Protein AF-A0A1F7PI41-F1 (afdb_monomer)

Structure (mmCIF, N/CA/C/O backbone):
data_AF-A0A1F7PI41-F1
#
_entry.id   AF-A0A1F7PI41-F1
#
loop_
_atom_site.group_PDB
_atom_site.id
_atom_site.type_symbol
_atom_site.label_atom_id
_atom_site.label_alt_id
_atom_site.label_comp_id
_atom_site.label_asym_id
_atom_site.label_entity_id
_atom_site.label_seq_id
_atom_site.pdbx_PDB_ins_code
_atom_site.Cartn_x
_atom_site.Cartn_y
_atom_site.Cartn_z
_atom_site.occupancy
_atom_site.B_iso_or_equiv
_atom_site.auth_seq_id
_atom_site.auth_comp_id
_atom_site.auth_asym_id
_atom_site.auth_atom_id
_atom_site.pdbx_PDB_model_num
ATOM 1 N N . MET A 1 1 ? -26.784 9.241 26.138 1.00 56.59 1 MET A N 1
ATOM 2 C CA . MET A 1 1 ? -26.009 8.026 25.800 1.00 56.59 1 MET A CA 1
ATOM 3 C C . MET A 1 1 ? -24.876 7.926 26.800 1.00 56.59 1 MET A C 1
ATOM 5 O O . MET A 1 1 ? -24.401 8.972 27.218 1.00 56.59 1 MET A O 1
ATOM 9 N N . GLU A 1 2 ? -24.474 6.716 27.187 1.00 55.66 2 GLU A N 1
ATOM 10 C CA . GLU A 1 2 ? -23.366 6.516 28.132 1.00 55.66 2 GLU A CA 1
ATOM 11 C C . GLU A 1 2 ? -22.036 7.026 27.539 1.00 55.66 2 GLU A C 1
ATOM 13 O O . GLU A 1 2 ? -21.832 6.897 26.318 1.00 55.66 2 GLU A O 1
ATOM 18 N N . PRO A 1 3 ? -21.121 7.550 28.377 1.00 59.34 3 PRO A N 1
ATOM 19 C CA . PRO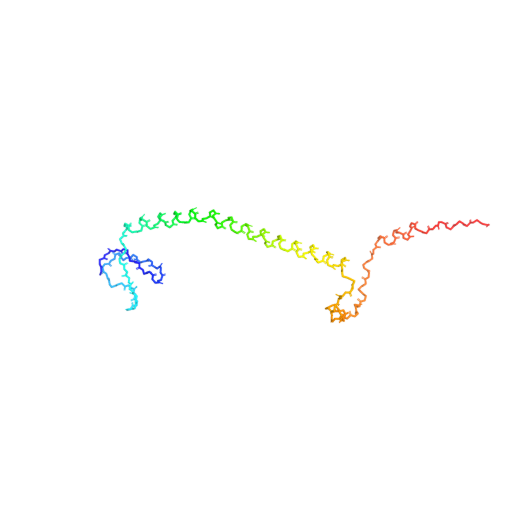 A 1 3 ? -19.799 7.982 27.944 1.00 59.34 3 PRO A CA 1
ATOM 20 C C . PRO A 1 3 ?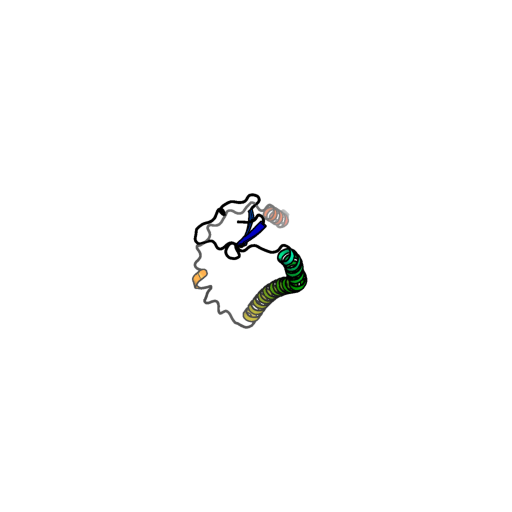 -19.015 6.819 27.320 1.00 59.34 3 PRO A C 1
ATOM 22 O O . PRO A 1 3 ? -18.996 5.686 27.820 1.00 59.34 3 PRO A O 1
ATOM 25 N N . GLY A 1 4 ? -18.391 7.076 26.171 1.00 66.81 4 GLY A N 1
ATOM 26 C CA . GLY A 1 4 ? -17.696 6.040 25.413 1.00 66.81 4 GLY A CA 1
ATOM 27 C C . GLY A 1 4 ? -17.208 6.475 24.036 1.00 66.81 4 GLY A C 1
ATOM 28 O O . GLY A 1 4 ? -17.537 7.548 23.532 1.00 66.81 4 GLY A O 1
ATOM 29 N N . LEU A 1 5 ? -16.402 5.608 23.420 1.00 69.56 5 LEU A N 1
ATOM 30 C CA . LEU A 1 5 ? -15.871 5.808 22.077 1.00 69.56 5 LEU A CA 1
ATOM 31 C C . LEU A 1 5 ? -16.885 5.319 21.041 1.00 69.56 5 LEU A C 1
ATOM 33 O O . LEU A 1 5 ? -17.245 4.138 21.019 1.00 69.56 5 LEU A O 1
ATOM 37 N N . TYR A 1 6 ? -17.317 6.216 20.164 1.00 74.31 6 TYR A N 1
ATOM 38 C CA . TYR A 1 6 ? -18.219 5.899 19.067 1.00 74.31 6 TYR A CA 1
ATOM 39 C C . TYR A 1 6 ? -17.489 6.044 17.735 1.00 74.31 6 TYR A C 1
ATOM 41 O O . TYR A 1 6 ? -16.712 6.975 17.520 1.00 74.31 6 TYR A O 1
ATOM 49 N N . PHE A 1 7 ? -17.756 5.114 16.826 1.00 75.06 7 PHE A N 1
ATOM 50 C CA . PHE A 1 7 ? -17.197 5.105 15.482 1.00 75.06 7 PHE A CA 1
ATOM 51 C C . PHE A 1 7 ? -18.315 5.080 14.456 1.00 75.06 7 PHE A C 1
ATOM 53 O O . PHE A 1 7 ? -19.267 4.297 14.559 1.00 75.06 7 PHE A O 1
ATOM 60 N N . ASN A 1 8 ? -18.169 5.925 13.445 1.00 73.44 8 ASN A N 1
ATOM 61 C CA . ASN A 1 8 ? -18.985 5.893 12.249 1.00 73.44 8 ASN A CA 1
ATOM 62 C C . ASN A 1 8 ? -18.171 5.226 11.135 1.00 73.44 8 ASN A C 1
ATOM 64 O O . ASN A 1 8 ? -17.259 5.824 10.570 1.00 73.44 8 ASN A O 1
ATOM 68 N N . ALA A 1 9 ? -18.515 3.981 10.802 1.00 65.81 9 ALA A N 1
ATOM 69 C CA . ALA A 1 9 ? -17.828 3.213 9.763 1.00 65.81 9 ALA A CA 1
ATOM 70 C C . ALA A 1 9 ? -18.017 3.781 8.344 1.00 65.81 9 ALA A C 1
ATOM 72 O O . ALA A 1 9 ? -17.251 3.436 7.449 1.00 65.81 9 ALA A O 1
ATOM 73 N N . ARG A 1 10 ? -19.023 4.639 8.125 1.00 62.59 10 ARG A N 1
ATOM 74 C CA . ARG A 1 10 ? -19.303 5.252 6.820 1.00 62.59 10 ARG A CA 1
ATOM 75 C C . ARG A 1 10 ? -18.401 6.449 6.539 1.00 62.59 10 ARG A C 1
ATOM 77 O O . ARG A 1 10 ? -18.007 6.660 5.400 1.00 62.59 10 ARG A O 1
ATOM 84 N N . GLU A 1 11 ? -18.079 7.204 7.582 1.00 69.50 11 GLU A N 1
ATOM 85 C CA . GLU A 1 11 ? -17.185 8.368 7.521 1.00 69.50 11 GLU A CA 1
ATOM 86 C C . GLU A 1 11 ? -15.768 8.060 7.998 1.00 69.50 11 GLU A C 1
ATOM 88 O O . GLU A 1 11 ? -14.894 8.916 7.897 1.00 69.50 11 GLU A O 1
ATOM 93 N N . LEU A 1 12 ? -15.543 6.859 8.544 1.00 67.56 12 LEU A N 1
ATOM 94 C CA . LEU A 1 12 ? -14.313 6.485 9.244 1.00 67.56 12 LEU A CA 1
ATOM 95 C C . LEU A 1 12 ? -13.961 7.493 10.360 1.00 67.56 12 LEU A C 1
ATOM 97 O O . LEU A 1 12 ? -12.788 7.738 10.636 1.00 67.56 12 LEU A O 1
ATOM 101 N N . SER A 1 13 ? -14.977 8.082 11.005 1.00 66.06 13 SER A N 1
ATOM 102 C CA . SER A 1 13 ? -14.813 9.125 12.021 1.00 66.06 13 SER A CA 1
ATOM 103 C C . SER A 1 13 ? -14.962 8.559 13.437 1.00 66.06 13 SER A C 1
ATOM 105 O O . SER A 1 13 ? -15.890 7.799 13.735 1.00 66.06 13 SER A O 1
ATOM 107 N N . PHE A 1 14 ? -14.030 8.929 14.321 1.00 69.19 14 PHE A N 1
ATOM 108 C CA . PHE A 1 14 ? -14.069 8.616 15.750 1.00 69.19 14 PHE A CA 1
ATOM 109 C C . PHE A 1 14 ? -14.559 9.841 16.520 1.00 69.19 14 PHE A C 1
ATOM 111 O O . PHE A 1 14 ? -14.026 10.935 16.345 1.00 69.19 14 PHE A O 1
ATOM 118 N N . LYS A 1 15 ? -15.558 9.658 17.386 1.00 69.31 15 LYS A N 1
ATOM 119 C CA . LYS A 1 15 ? -16.008 10.682 18.334 1.00 69.31 15 LYS A CA 1
ATOM 120 C C . LYS A 1 15 ? -15.987 10.104 19.747 1.00 69.31 15 LYS A C 1
ATOM 122 O O . LYS A 1 15 ? -16.594 9.061 20.002 1.00 69.31 15 LYS A O 1
ATOM 127 N N . SER A 1 16 ? -15.277 10.772 20.654 1.00 60.19 16 SER A N 1
ATOM 128 C CA . SER A 1 16 ? -15.386 10.540 22.094 1.00 60.19 16 SER A CA 1
ATOM 129 C C . SER A 1 16 ? -16.538 11.377 22.639 1.00 60.19 16 SER A C 1
ATOM 131 O O . SER A 1 16 ? -16.668 12.556 22.315 1.00 60.19 16 SER A O 1
ATOM 133 N N . VAL A 1 17 ? -17.410 10.749 23.423 1.00 68.00 17 VAL A N 1
ATOM 134 C CA . VAL A 1 17 ? -18.477 11.440 24.150 1.00 68.00 17 VAL A CA 1
ATOM 135 C C . VAL A 1 17 ? -18.120 11.358 25.629 1.00 68.00 17 VAL A C 1
ATOM 137 O O . VAL A 1 17 ? -18.179 10.268 26.200 1.00 68.00 17 VAL A O 1
ATOM 140 N N . ASP A 1 18 ? -17.693 12.487 26.200 1.00 58.19 18 ASP A N 1
ATOM 141 C CA . ASP A 1 18 ? -17.219 12.597 27.590 1.00 58.19 18 ASP A CA 1
ATOM 142 C C . ASP A 1 18 ? -18.342 12.928 28.593 1.00 58.19 18 ASP A C 1
ATOM 144 O O . ASP A 1 18 ? -18.255 12.538 29.754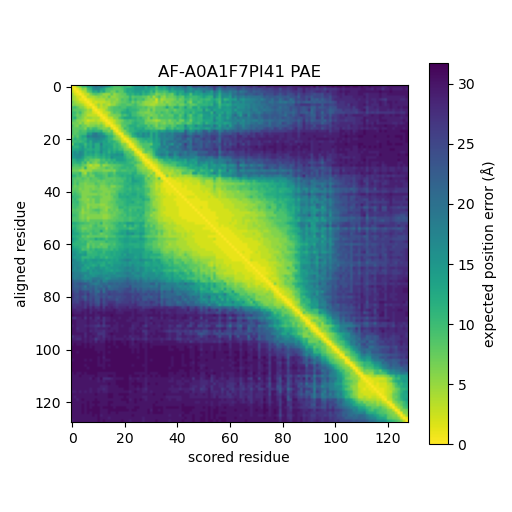 1.00 58.19 18 ASP A O 1
ATOM 148 N N . GLU A 1 19 ? -19.431 13.569 28.152 1.00 51.62 19 GLU A N 1
ATOM 149 C CA . GLU A 1 19 ? -20.600 13.892 28.987 1.00 51.62 19 GLU A CA 1
ATOM 150 C C . GLU A 1 19 ? -21.883 13.259 28.429 1.00 51.62 19 GLU A C 1
ATOM 152 O O . GLU A 1 19 ? -22.067 13.142 27.213 1.00 51.62 19 GLU A O 1
ATOM 157 N N . GLU A 1 20 ? -22.791 12.840 29.318 1.00 49.44 20 GLU A N 1
ATOM 158 C CA . GLU A 1 20 ? -24.083 12.268 28.934 1.00 49.44 20 GLU A CA 1
ATOM 159 C C . GLU A 1 20 ? -24.946 13.311 28.210 1.00 49.44 20 GLU A C 1
ATOM 161 O O . GLU A 1 20 ? -25.602 14.153 28.816 1.00 49.44 20 GLU A O 1
ATOM 166 N N . GLY A 1 21 ? -24.971 13.234 26.880 1.00 59.22 21 GLY A N 1
ATOM 167 C CA . GLY A 1 21 ? -25.744 14.139 26.035 1.00 59.22 21 GLY A CA 1
ATOM 168 C C . GLY A 1 21 ? -26.178 13.495 24.716 1.00 59.22 21 GLY A C 1
ATOM 169 O O . GLY A 1 21 ? -25.772 12.366 24.401 1.00 59.22 21 GLY A O 1
ATOM 170 N N . PRO A 1 22 ? -27.056 14.158 23.942 1.00 59.03 22 PRO A N 1
ATOM 171 C CA . PRO A 1 22 ? -27.373 13.731 22.582 1.00 59.03 22 PRO A CA 1
ATOM 172 C C . PRO A 1 22 ? -26.110 13.822 21.709 1.00 59.03 22 PRO A C 1
ATOM 174 O O . PRO A 1 22 ? -25.419 14.839 21.726 1.00 59.03 22 PRO A O 1
ATOM 177 N N . LEU A 1 23 ? -25.786 12.755 20.961 1.00 60.22 23 LEU A N 1
ATOM 178 C CA . LEU A 1 23 ? -24.617 12.755 20.072 1.00 60.22 23 LEU A CA 1
ATOM 179 C C . LEU A 1 23 ? -24.751 13.892 19.041 1.00 60.22 23 LEU A C 1
ATOM 181 O O . LEU A 1 23 ? -25.794 13.984 18.390 1.00 60.22 23 LEU A O 1
ATOM 185 N N . PRO A 1 24 ? -23.712 14.720 18.830 1.00 57.56 24 PRO A N 1
ATOM 186 C CA . PRO A 1 24 ? -23.703 15.689 17.743 1.00 57.56 24 PRO A CA 1
ATOM 187 C C . PRO A 1 24 ? -23.588 14.942 16.406 1.00 57.56 24 PRO A C 1
ATOM 189 O O . PRO A 1 24 ? -22.497 14.511 16.019 1.00 57.56 24 PRO A O 1
ATOM 192 N N . GLY A 1 25 ? -24.718 14.762 15.721 1.00 59.50 25 GLY A N 1
ATOM 193 C CA . GLY A 1 25 ? -24.810 14.084 14.427 1.00 59.50 25 GLY A CA 1
ATOM 194 C C . GLY A 1 25 ? -26.199 14.211 13.797 1.00 59.50 25 GLY A C 1
ATOM 195 O O . GLY A 1 25 ? -27.202 14.381 14.490 1.00 59.50 25 GLY A O 1
ATOM 196 N N . SER A 1 26 ? -26.250 14.166 12.466 1.00 62.69 26 SER A N 1
ATOM 197 C CA . SER A 1 26 ? -27.489 14.160 11.674 1.00 62.69 26 SER A CA 1
ATOM 198 C C . SER A 1 26 ? -28.360 12.931 12.012 1.00 62.69 26 SER A C 1
ATOM 200 O O . SER A 1 26 ? -27.799 11.876 12.304 1.00 62.69 26 SER A O 1
ATOM 202 N N . PRO A 1 27 ? -29.708 12.977 11.900 1.00 60.41 27 PRO A N 1
ATOM 203 C CA . PRO A 1 27 ? -30.586 11.809 12.105 1.00 60.41 27 PRO A CA 1
ATOM 204 C C . PRO A 1 27 ? -30.296 10.616 11.170 1.00 60.41 27 PRO A C 1
ATOM 206 O O . PRO A 1 27 ? -30.887 9.550 11.322 1.00 60.41 27 PRO A O 1
ATOM 209 N N . VAL A 1 28 ? -29.391 10.787 10.201 1.00 61.09 28 VAL A N 1
ATOM 210 C CA . VAL A 1 28 ? -28.956 9.768 9.237 1.00 61.09 28 VAL A CA 1
ATOM 211 C C . VAL A 1 28 ? -27.626 9.102 9.646 1.00 61.09 28 VAL A C 1
ATOM 213 O O . VAL A 1 28 ? -27.261 8.062 9.096 1.00 61.09 28 VAL A O 1
ATOM 216 N N . GLU A 1 29 ? -26.886 9.658 10.610 1.00 62.75 29 GLU A N 1
ATOM 217 C CA . GLU A 1 29 ? -25.585 9.134 11.047 1.00 62.75 29 GLU A CA 1
ATOM 218 C C . GLU A 1 29 ? -25.742 8.095 12.163 1.00 62.75 29 GLU A C 1
ATOM 220 O O . GLU A 1 29 ? -26.104 8.395 13.300 1.00 62.75 29 GLU A O 1
ATOM 225 N N . VAL A 1 30 ? -25.428 6.839 11.839 1.00 64.25 30 VAL A N 1
ATOM 226 C CA . VAL A 1 30 ? -25.459 5.731 12.799 1.00 64.25 30 VAL A CA 1
ATOM 227 C C . VAL A 1 30 ? -24.078 5.566 13.428 1.00 64.25 30 VAL A C 1
ATOM 229 O O . VAL A 1 30 ? -23.185 4.941 12.856 1.00 64.25 30 VAL A O 1
ATOM 232 N N . TYR A 1 31 ? -23.915 6.099 14.634 1.00 63.19 31 TYR A N 1
ATOM 233 C CA . TYR A 1 31 ? -22.721 5.901 15.452 1.00 63.19 31 TYR A CA 1
ATOM 234 C C . TYR A 1 31 ? -22.826 4.600 16.254 1.00 63.19 31 TYR A C 1
ATOM 236 O O . TYR A 1 31 ? -23.775 4.390 17.010 1.00 63.19 31 TYR A O 1
ATOM 244 N N . ARG A 1 32 ? -21.841 3.708 16.103 1.00 69.06 32 ARG A N 1
ATOM 245 C CA . ARG A 1 32 ? -21.756 2.458 16.873 1.00 69.06 32 ARG A CA 1
ATOM 246 C C . ARG A 1 32 ? -20.712 2.620 17.971 1.00 69.06 32 ARG A C 1
ATOM 248 O O . ARG A 1 32 ? -19.597 3.061 17.698 1.00 69.06 32 ARG A O 1
ATOM 255 N N . ARG A 1 33 ? -21.061 2.247 19.206 1.00 68.81 33 ARG A N 1
ATOM 256 C CA . ARG A 1 33 ? -20.091 2.172 20.308 1.00 68.81 33 ARG A CA 1
ATOM 257 C C . ARG A 1 33 ? -19.036 1.142 19.936 1.00 68.81 33 ARG A C 1
ATOM 259 O O . ARG A 1 33 ? -19.384 0.005 19.613 1.00 68.81 33 ARG A O 1
ATOM 266 N N . VAL A 1 34 ? -17.770 1.536 19.975 1.00 71.56 34 VAL A N 1
ATOM 267 C CA . VAL A 1 34 ? -16.672 0.617 19.702 1.00 71.56 34 VAL A CA 1
ATOM 268 C C . VAL A 1 34 ? -16.084 0.141 21.017 1.00 71.56 34 VAL A C 1
ATOM 270 O O . VAL A 1 34 ? -15.585 0.955 21.797 1.00 71.56 34 VAL A O 1
ATOM 273 N N . PRO A 1 35 ? -16.122 -1.173 21.286 1.00 79.75 35 PRO A N 1
ATOM 274 C CA . PRO A 1 35 ? -15.417 -1.732 22.423 1.00 79.75 35 PRO A CA 1
ATOM 275 C C . PRO A 1 35 ? -13.914 -1.500 22.253 1.00 79.75 35 PRO A C 1
ATOM 277 O O . PRO A 1 35 ? -13.354 -1.795 21.198 1.00 79.75 35 PRO A O 1
ATOM 280 N N . ILE A 1 36 ? -13.242 -1.039 23.306 1.00 79.81 36 ILE A N 1
ATOM 281 C CA . ILE A 1 36 ? -11.788 -0.794 23.303 1.00 79.81 36 ILE A CA 1
ATOM 282 C C . ILE A 1 36 ? -11.008 -2.057 22.889 1.00 79.81 36 ILE A C 1
ATOM 284 O O . ILE A 1 36 ? -10.024 -1.967 22.159 1.00 79.81 36 ILE A O 1
ATOM 288 N N . LEU A 1 37 ? -11.500 -3.243 23.265 1.00 83.44 37 LEU A N 1
ATOM 289 C CA . LEU A 1 37 ? -10.945 -4.538 22.854 1.00 83.44 37 LEU A CA 1
ATOM 290 C C . LEU A 1 37 ? -10.891 -4.714 21.329 1.00 83.44 37 LEU A C 1
ATOM 292 O O . LEU A 1 37 ? -9.944 -5.300 20.812 1.00 83.44 37 LEU A O 1
ATOM 296 N N . VAL A 1 38 ? -11.878 -4.187 20.600 1.00 85.19 38 VAL A N 1
ATOM 297 C CA . VAL A 1 38 ? -11.888 -4.247 19.134 1.00 85.19 38 VAL A CA 1
ATOM 298 C C . VAL A 1 38 ? -10.763 -3.385 18.570 1.00 85.19 38 VAL A C 1
ATOM 300 O O . VAL A 1 38 ? -10.026 -3.868 17.719 1.00 85.19 38 VAL A O 1
ATOM 303 N N . LEU A 1 39 ? -10.561 -2.159 19.072 1.00 84.25 39 LEU A N 1
ATOM 304 C CA . LEU A 1 39 ? -9.423 -1.325 18.651 1.00 84.25 39 LEU A CA 1
ATOM 305 C C . LEU A 1 39 ? -8.082 -1.995 18.960 1.00 84.25 39 LEU A C 1
ATOM 307 O O . LEU A 1 39 ? -7.179 -1.965 18.125 1.00 84.25 39 LEU A O 1
ATOM 311 N N . LEU A 1 40 ? -7.971 -2.622 20.134 1.00 90.88 40 LEU A N 1
ATOM 312 C CA . LEU A 1 40 ? -6.755 -3.302 20.573 1.00 90.88 40 LEU A CA 1
ATOM 313 C C . LEU A 1 40 ? -6.360 -4.459 19.648 1.00 90.88 40 LEU A C 1
ATOM 315 O O . LEU A 1 40 ? -5.177 -4.731 19.500 1.00 90.88 40 LEU A O 1
ATOM 319 N N . ILE A 1 41 ? -7.330 -5.127 19.019 1.00 93.75 41 ILE A N 1
ATOM 320 C CA . ILE A 1 41 ? -7.083 -6.224 18.074 1.00 93.75 41 ILE A CA 1
ATOM 321 C C . ILE A 1 41 ? -6.911 -5.690 16.646 1.00 93.75 41 ILE A C 1
ATOM 323 O O . ILE A 1 41 ? -5.995 -6.093 15.930 1.00 93.75 41 ILE A O 1
ATOM 327 N N . VAL A 1 42 ? -7.773 -4.762 16.225 1.00 90.62 42 VAL A N 1
ATOM 328 C CA . VAL A 1 42 ? -7.780 -4.221 14.858 1.00 90.62 42 VAL A CA 1
ATOM 329 C C . VAL A 1 42 ? -6.509 -3.427 14.563 1.00 90.62 42 VAL A C 1
ATOM 331 O O . VAL A 1 42 ? -5.972 -3.557 13.465 1.00 90.62 42 VAL A O 1
ATOM 334 N N . GLY A 1 43 ? -5.990 -2.656 15.524 1.00 91.25 43 GLY A N 1
ATOM 335 C CA . GLY A 1 43 ? -4.755 -1.886 15.350 1.00 91.25 43 GLY A CA 1
ATOM 336 C C . GLY A 1 43 ? -3.561 -2.766 14.946 1.00 91.25 43 GLY A C 1
ATOM 337 O O . GLY A 1 43 ? -3.006 -2.574 13.861 1.00 91.25 43 GLY A O 1
ATOM 338 N N . PRO A 1 44 ? -3.191 -3.776 15.756 1.00 96.00 44 PRO A N 1
ATOM 339 C CA . PRO A 1 44 ? -2.142 -4.731 15.416 1.00 96.00 44 PRO A CA 1
ATOM 340 C C . PRO A 1 44 ? -2.424 -5.533 14.146 1.00 96.00 44 PRO A C 1
ATOM 342 O O . PRO A 1 44 ? -1.500 -5.748 13.368 1.00 96.00 44 PRO A O 1
ATOM 345 N N . LEU A 1 45 ? -3.671 -5.950 13.892 1.00 97.12 45 LEU A N 1
ATOM 346 C CA . LEU A 1 45 ? -4.008 -6.676 12.662 1.00 97.12 45 LEU A CA 1
ATOM 347 C C . LEU A 1 45 ? -3.772 -5.829 11.410 1.00 97.12 45 LEU A C 1
ATOM 349 O O . LEU A 1 45 ? -3.178 -6.319 10.454 1.00 97.12 45 LEU A O 1
ATOM 353 N N . LEU A 1 46 ? -4.183 -4.559 11.413 1.00 95.62 46 LEU A N 1
ATOM 354 C CA . LEU A 1 46 ? -3.914 -3.642 10.304 1.00 95.62 46 LEU A CA 1
ATOM 355 C C . LEU A 1 46 ? -2.411 -3.412 10.119 1.00 95.62 46 LEU A C 1
ATOM 357 O O . LEU A 1 46 ? -1.924 -3.441 8.990 1.00 95.62 46 LEU A O 1
ATOM 361 N N . GLY A 1 47 ? -1.669 -3.246 11.217 1.00 95.25 47 GLY A N 1
ATOM 362 C CA . GLY A 1 47 ? -0.211 -3.141 11.181 1.00 95.25 47 GLY A CA 1
ATOM 363 C C . GLY A 1 47 ? 0.462 -4.399 10.625 1.00 95.25 47 GLY A C 1
ATOM 364 O O . GLY A 1 47 ? 1.378 -4.295 9.813 1.00 95.25 47 GLY A O 1
ATOM 365 N N . LEU A 1 48 ? -0.022 -5.585 10.999 1.00 97.19 48 LEU A N 1
ATOM 366 C CA . LEU A 1 48 ? 0.474 -6.867 10.502 1.00 97.19 48 LEU A CA 1
ATOM 367 C C . LEU A 1 48 ? 0.189 -7.032 9.009 1.00 97.19 48 LEU A C 1
ATOM 369 O O . LEU A 1 48 ? 1.090 -7.394 8.259 1.00 97.19 48 LEU A O 1
ATOM 373 N N . VAL A 1 49 ? -1.035 -6.731 8.570 1.00 97.69 49 VAL A N 1
ATOM 374 C CA . VAL A 1 49 ? -1.396 -6.726 7.146 1.00 97.69 49 VAL A CA 1
ATOM 375 C C . VAL A 1 49 ? -0.467 -5.782 6.390 1.00 97.69 49 VAL A C 1
ATOM 377 O O . VAL A 1 49 ? 0.144 -6.188 5.407 1.00 97.69 49 VAL A O 1
ATOM 380 N N . TYR A 1 50 ? -0.272 -4.557 6.878 1.00 96.38 50 TYR A N 1
ATOM 381 C CA . TYR A 1 50 ? 0.663 -3.622 6.261 1.00 96.38 50 TYR A CA 1
ATOM 382 C C . TYR A 1 50 ? 2.083 -4.199 6.186 1.00 96.38 50 TYR A C 1
ATOM 384 O O . TYR A 1 50 ? 2.654 -4.247 5.103 1.00 96.38 50 TYR A O 1
ATOM 392 N N . ALA A 1 51 ? 2.632 -4.705 7.292 1.00 97.06 51 ALA A N 1
ATOM 393 C CA . ALA A 1 51 ? 3.989 -5.248 7.346 1.00 97.06 51 ALA A CA 1
ATOM 394 C C . ALA A 1 51 ? 4.196 -6.456 6.418 1.00 97.06 51 ALA A C 1
ATOM 396 O O . ALA A 1 51 ? 5.240 -6.565 5.777 1.00 97.06 51 ALA A O 1
ATOM 397 N N . VAL A 1 52 ? 3.202 -7.344 6.319 1.00 97.50 52 VAL A N 1
ATOM 398 C CA . VAL A 1 52 ? 3.248 -8.521 5.442 1.00 97.50 52 VAL A CA 1
ATOM 399 C C . VAL A 1 52 ? 3.138 -8.116 3.976 1.00 97.50 52 VAL A C 1
ATOM 401 O O . VAL A 1 52 ? 3.877 -8.651 3.159 1.00 97.50 52 VAL A O 1
ATOM 404 N N . PHE A 1 53 ? 2.257 -7.174 3.623 1.00 97.56 53 PHE A N 1
ATOM 405 C CA . PHE A 1 53 ? 2.033 -6.775 2.229 1.00 97.56 53 PHE A CA 1
ATOM 406 C C . PHE A 1 53 ? 3.058 -5.764 1.695 1.00 97.56 53 PHE A C 1
ATOM 408 O O . PHE A 1 53 ? 3.307 -5.734 0.488 1.00 97.56 53 PHE A O 1
ATOM 415 N N . LEU A 1 54 ? 3.698 -4.977 2.565 1.00 96.69 54 LEU A N 1
ATOM 416 C CA . LEU A 1 54 ? 4.714 -3.991 2.193 1.00 96.69 54 LEU A CA 1
ATOM 417 C C . LEU A 1 54 ? 5.845 -4.553 1.309 1.00 96.69 54 LEU A C 1
ATOM 419 O O . LEU A 1 54 ? 6.112 -3.947 0.268 1.00 96.69 54 LEU A O 1
ATOM 423 N N . PRO A 1 55 ? 6.497 -5.689 1.638 1.00 95.75 55 PRO A N 1
ATOM 424 C CA . PRO A 1 55 ? 7.551 -6.239 0.788 1.00 95.75 55 PRO A CA 1
ATOM 425 C C . PRO A 1 55 ? 7.036 -6.604 -0.608 1.00 95.75 55 PRO A C 1
ATOM 427 O O . PRO A 1 55 ? 7.699 -6.301 -1.597 1.00 95.75 55 PRO A O 1
ATOM 430 N N . PHE A 1 56 ? 5.838 -7.185 -0.724 1.00 97.38 56 PHE A N 1
ATOM 431 C CA . PHE A 1 56 ? 5.267 -7.556 -2.022 1.00 97.38 56 PHE A CA 1
ATOM 432 C C . PHE A 1 56 ? 4.973 -6.335 -2.889 1.00 97.38 56 PHE A C 1
ATOM 434 O O . PHE A 1 56 ? 5.313 -6.328 -4.071 1.00 97.38 56 PHE A O 1
ATOM 441 N N . ILE A 1 57 ? 4.387 -5.289 -2.300 1.00 96.25 57 ILE A N 1
ATOM 442 C CA . ILE A 1 57 ? 4.122 -4.028 -3.001 1.00 96.25 57 ILE A CA 1
ATOM 443 C C . ILE A 1 57 ? 5.443 -3.384 -3.440 1.00 96.25 57 ILE A C 1
ATOM 445 O O . ILE A 1 57 ? 5.549 -2.926 -4.577 1.00 96.25 57 ILE A O 1
ATOM 449 N N . GLY A 1 58 ? 6.467 -3.406 -2.582 1.00 95.69 58 GLY A N 1
ATOM 450 C CA . GLY A 1 58 ? 7.803 -2.914 -2.910 1.00 95.69 58 GLY A CA 1
ATOM 451 C C . GLY A 1 58 ? 8.415 -3.635 -4.113 1.00 95.69 58 GLY A C 1
ATOM 452 O O . GLY A 1 58 ? 8.829 -2.988 -5.077 1.00 95.69 58 GLY A O 1
ATOM 453 N N . PHE A 1 59 ? 8.412 -4.971 -4.111 1.00 97.00 59 PHE A N 1
ATOM 454 C CA . PHE A 1 59 ? 8.912 -5.755 -5.243 1.00 97.00 59 PHE A CA 1
ATOM 455 C C . PHE A 1 59 ? 8.088 -5.537 -6.513 1.00 97.00 59 PHE A C 1
ATOM 457 O O . PHE A 1 59 ? 8.668 -5.377 -7.585 1.00 97.00 59 PHE A O 1
ATOM 464 N N . ALA A 1 60 ? 6.759 -5.477 -6.409 1.00 97.00 60 ALA A N 1
ATOM 465 C CA . ALA A 1 60 ? 5.881 -5.220 -7.547 1.00 97.00 60 ALA A CA 1
ATOM 466 C C . ALA A 1 60 ? 6.145 -3.843 -8.175 1.00 97.00 60 ALA A C 1
ATOM 468 O O . ALA A 1 60 ? 6.223 -3.730 -9.398 1.00 97.00 60 ALA A O 1
ATOM 469 N N . ALA A 1 61 ? 6.346 -2.808 -7.355 1.00 96.69 61 ALA A N 1
ATOM 470 C CA . ALA A 1 61 ? 6.668 -1.466 -7.828 1.00 96.69 61 ALA A CA 1
ATOM 471 C C . ALA A 1 61 ? 8.016 -1.432 -8.565 1.00 96.69 61 ALA A C 1
ATOM 473 O O . ALA A 1 61 ? 8.104 -0.898 -9.672 1.00 96.69 61 ALA A O 1
ATOM 474 N N . VAL A 1 62 ? 9.056 -2.050 -7.992 1.00 96.94 62 VAL 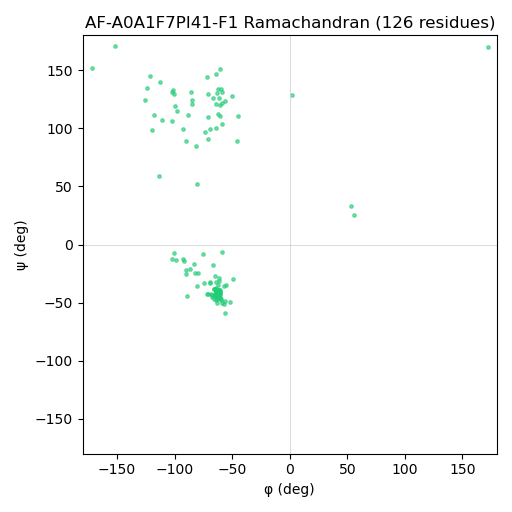A N 1
ATOM 475 C CA . VAL A 1 62 ? 10.384 -2.132 -8.624 1.00 96.94 62 VAL A CA 1
ATOM 476 C C . VAL A 1 62 ? 10.324 -2.937 -9.923 1.00 96.94 62 VAL A C 1
ATOM 478 O O . VAL A 1 62 ? 10.818 -2.474 -10.953 1.00 96.94 62 VAL A O 1
ATOM 481 N N . ALA A 1 63 ? 9.686 -4.109 -9.908 1.00 96.56 63 ALA A N 1
ATOM 482 C CA . ALA A 1 63 ? 9.520 -4.952 -11.089 1.00 96.56 63 ALA A CA 1
ATOM 483 C C . ALA A 1 63 ? 8.734 -4.234 -12.196 1.00 96.56 63 ALA A C 1
ATOM 485 O O . ALA A 1 63 ? 9.129 -4.292 -13.359 1.00 96.56 63 ALA A O 1
ATOM 486 N N . GLY A 1 64 ? 7.676 -3.499 -11.844 1.00 96.25 64 GLY A N 1
ATOM 487 C CA . GLY A 1 64 ? 6.923 -2.669 -12.782 1.00 96.25 64 GLY A CA 1
ATOM 488 C C . GLY A 1 64 ? 7.794 -1.587 -13.422 1.00 96.25 64 GLY A C 1
ATOM 489 O O . GLY A 1 64 ? 7.790 -1.430 -14.644 1.00 96.25 64 GLY A O 1
ATOM 490 N N . LEU A 1 65 ? 8.607 -0.889 -12.624 1.00 95.50 65 LEU A N 1
ATOM 491 C CA . LEU A 1 65 ? 9.497 0.163 -13.119 1.00 95.50 65 LEU A CA 1
ATOM 492 C C . LEU A 1 65 ? 10.576 -0.389 -14.063 1.00 95.50 65 LEU A C 1
ATOM 494 O O . LEU A 1 65 ? 10.849 0.190 -15.119 1.00 95.50 65 LEU A O 1
ATOM 498 N N . LEU A 1 66 ? 11.173 -1.527 -13.699 1.00 96.31 66 LEU A N 1
ATOM 499 C CA . LEU A 1 66 ? 12.148 -2.226 -14.534 1.00 96.31 66 LEU A CA 1
ATOM 500 C C . LEU A 1 66 ? 11.509 -2.753 -15.821 1.00 96.31 66 LEU A C 1
ATOM 502 O O . LEU A 1 66 ? 12.086 -2.581 -16.892 1.00 96.31 66 LEU A O 1
ATOM 506 N N . GLY A 1 67 ? 10.307 -3.327 -15.739 1.00 95.75 67 GLY A N 1
ATOM 507 C CA . GLY A 1 67 ? 9.559 -3.820 -16.892 1.00 95.75 67 GLY A CA 1
ATOM 508 C C . GLY A 1 67 ? 9.261 -2.714 -17.902 1.00 95.75 67 GLY A C 1
ATOM 509 O O . GLY A 1 67 ? 9.538 -2.874 -19.089 1.00 95.75 67 GLY A O 1
ATOM 510 N N . VAL A 1 68 ? 8.788 -1.553 -17.440 1.00 94.38 68 VAL A N 1
ATOM 511 C CA . VAL A 1 68 ? 8.542 -0.390 -18.308 1.00 94.38 68 VAL A CA 1
ATOM 512 C C . VAL A 1 68 ? 9.832 0.061 -18.998 1.00 94.38 68 VAL A C 1
ATOM 514 O O . VAL A 1 68 ? 9.850 0.223 -20.220 1.00 94.38 68 VAL A O 1
ATOM 517 N N . LYS A 1 69 ? 10.941 0.198 -18.258 1.00 91.12 69 LYS A N 1
ATOM 518 C CA . LYS A 1 69 ? 12.242 0.565 -18.846 1.00 91.12 69 LYS A CA 1
ATOM 519 C C . LYS A 1 69 ? 12.730 -0.464 -19.865 1.00 91.12 69 LYS A C 1
ATOM 521 O O . LYS A 1 69 ? 13.161 -0.076 -20.949 1.00 91.12 69 LYS A O 1
ATOM 526 N N . ALA A 1 70 ? 12.624 -1.752 -19.549 1.00 92.75 70 ALA A N 1
ATOM 527 C CA . ALA A 1 70 ? 13.003 -2.835 -20.449 1.00 92.75 70 ALA A CA 1
ATOM 528 C C . ALA A 1 70 ? 12.186 -2.799 -21.749 1.00 92.75 70 ALA A C 1
ATOM 530 O O . ALA A 1 70 ? 12.753 -2.914 -22.833 1.00 92.75 70 ALA A O 1
ATOM 531 N N . VAL A 1 71 ? 10.877 -2.546 -21.665 1.00 92.19 71 VAL A N 1
ATOM 532 C CA . VAL A 1 71 ? 10.009 -2.389 -22.843 1.00 92.19 71 VAL A CA 1
ATOM 533 C C . VAL A 1 71 ? 10.408 -1.172 -23.679 1.00 92.19 71 VAL A C 1
ATOM 535 O O . VAL A 1 71 ? 10.437 -1.262 -24.907 1.00 92.19 71 VAL A O 1
ATOM 538 N N . HIS A 1 72 ? 10.748 -0.041 -23.056 1.00 88.94 72 HIS A N 1
ATOM 539 C CA . HIS A 1 72 ? 11.225 1.138 -23.786 1.00 88.94 72 HIS A CA 1
ATOM 540 C C . HIS A 1 72 ? 12.551 0.879 -24.514 1.00 88.94 72 HIS A C 1
ATOM 542 O O . HIS A 1 72 ? 12.674 1.226 -25.689 1.00 88.94 72 HIS A O 1
ATOM 548 N N . LEU A 1 73 ? 13.505 0.222 -23.850 1.00 85.56 73 LEU A N 1
ATOM 549 C CA . LEU A 1 73 ? 14.784 -0.187 -24.439 1.00 85.56 73 LEU A CA 1
ATOM 550 C C . LEU A 1 73 ? 14.582 -1.164 -25.603 1.00 85.56 73 LEU A C 1
ATOM 552 O O . LEU A 1 73 ? 15.130 -0.959 -26.685 1.00 85.56 73 LEU A O 1
ATOM 556 N N . ALA A 1 74 ? 13.734 -2.177 -25.419 1.00 86.12 74 ALA A N 1
ATOM 557 C CA . ALA A 1 74 ? 13.415 -3.156 -26.451 1.00 86.12 74 ALA A CA 1
ATOM 558 C C . ALA A 1 74 ? 12.737 -2.512 -27.671 1.00 86.12 74 ALA A C 1
ATOM 560 O O . ALA A 1 74 ? 13.085 -2.827 -28.807 1.00 86.12 74 ALA A O 1
ATOM 561 N N . ARG A 1 75 ? 11.813 -1.563 -27.462 1.00 81.62 75 ARG A N 1
ATOM 562 C CA . ARG A 1 75 ? 11.197 -0.788 -28.554 1.00 81.62 75 ARG A CA 1
ATOM 563 C C . ARG A 1 75 ? 12.213 0.086 -29.290 1.00 81.62 75 ARG A C 1
ATOM 565 O O . ARG A 1 75 ? 12.116 0.203 -30.508 1.00 81.62 75 ARG A O 1
ATOM 572 N N . GLY A 1 76 ? 13.178 0.674 -28.580 1.00 76.12 76 GLY A N 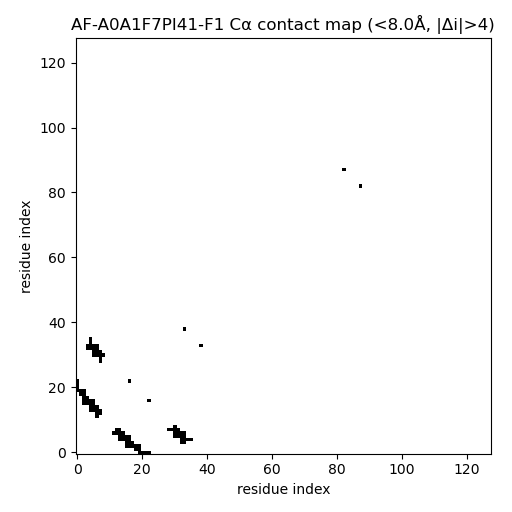1
ATOM 573 C CA . GLY A 1 76 ? 14.281 1.429 -29.182 1.00 76.12 76 GLY A CA 1
ATOM 574 C C . GLY A 1 76 ? 15.167 0.551 -30.067 1.00 76.12 76 GLY A C 1
ATOM 575 O O . GLY A 1 76 ? 15.364 0.862 -31.238 1.00 76.12 76 GLY A O 1
ATOM 576 N N . ALA A 1 77 ? 15.609 -0.597 -29.551 1.00 77.06 77 ALA A N 1
ATOM 577 C CA . ALA A 1 77 ? 16.429 -1.551 -30.298 1.00 77.06 77 ALA A CA 1
ATOM 578 C C . ALA A 1 77 ? 15.687 -2.156 -31.504 1.00 77.06 77 ALA A C 1
ATOM 580 O O . ALA A 1 77 ? 16.248 -2.272 -32.592 1.00 77.06 77 ALA A O 1
ATOM 581 N N . ALA A 1 78 ? 14.400 -2.481 -31.347 1.00 75.88 78 ALA A N 1
ATOM 582 C CA . ALA A 1 78 ? 13.566 -2.960 -32.445 1.00 75.88 78 ALA A CA 1
ATOM 583 C C . ALA A 1 78 ? 13.410 -1.907 -33.554 1.00 75.88 78 ALA A C 1
ATOM 585 O O . ALA A 1 78 ? 13.376 -2.261 -34.728 1.00 75.88 78 ALA A O 1
ATOM 586 N N . ARG A 1 79 ? 13.354 -0.614 -33.209 1.00 65.88 79 ARG A N 1
ATOM 587 C CA . ARG A 1 79 ? 13.275 0.479 -34.190 1.00 65.88 79 ARG A CA 1
ATOM 588 C C . ARG A 1 79 ? 14.543 0.580 -35.043 1.00 65.88 79 ARG A C 1
ATOM 590 O O . ARG A 1 79 ? 14.428 0.805 -36.244 1.00 65.88 79 ARG A O 1
ATOM 597 N N . GLU A 1 80 ? 15.713 0.357 -34.449 1.00 64.50 80 GLU A N 1
ATOM 598 C CA . GLU A 1 80 ? 16.996 0.319 -35.168 1.00 64.50 80 GLU A CA 1
ATOM 599 C C . GLU A 1 80 ? 17.139 -0.942 -36.029 1.00 64.50 80 GLU A C 1
ATOM 601 O O . GLU A 1 80 ? 17.502 -0.859 -37.200 1.00 64.50 80 GLU A O 1
ATOM 606 N N . ALA A 1 81 ? 16.744 -2.109 -35.515 1.00 69.62 81 ALA A N 1
ATOM 607 C CA . ALA A 1 81 ? 16.718 -3.339 -36.309 1.00 69.62 81 ALA A CA 1
ATOM 608 C C . ALA A 1 81 ? 15.759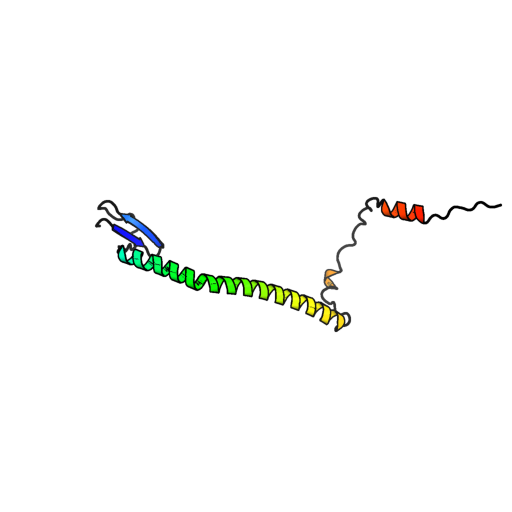 -3.227 -37.510 1.00 69.62 81 ALA A C 1
ATOM 610 O O . ALA A 1 81 ? 16.073 -3.661 -38.616 1.00 69.62 81 ALA A O 1
ATOM 611 N N . VAL A 1 82 ? 14.605 -2.579 -37.322 1.00 66.94 82 VAL A N 1
ATOM 612 C CA . VAL A 1 82 ? 13.651 -2.299 -38.402 1.00 66.94 82 VAL A CA 1
ATOM 613 C C . VAL A 1 82 ? 14.196 -1.264 -39.393 1.00 66.94 82 VAL A C 1
ATOM 615 O O . VAL A 1 82 ? 13.899 -1.393 -40.576 1.00 66.94 82 VAL A O 1
ATOM 618 N N . ARG A 1 83 ? 15.018 -0.288 -38.972 1.00 61.28 83 ARG A N 1
ATOM 619 C CA . ARG A 1 83 ? 15.710 0.644 -39.889 1.00 61.28 83 ARG A CA 1
ATOM 620 C C . ARG A 1 83 ? 16.699 -0.066 -40.807 1.00 61.28 83 ARG A C 1
ATOM 622 O O . ARG A 1 83 ? 16.779 0.279 -41.978 1.00 61.28 83 ARG A O 1
ATOM 629 N N . VAL A 1 84 ? 17.420 -1.061 -40.293 1.00 66.06 84 VAL A N 1
ATOM 630 C CA . VAL A 1 84 ? 18.375 -1.845 -41.094 1.00 66.06 84 VAL A CA 1
ATOM 631 C C . VAL A 1 84 ? 17.649 -2.822 -42.028 1.00 66.06 84 VAL A C 1
ATOM 633 O O . VAL 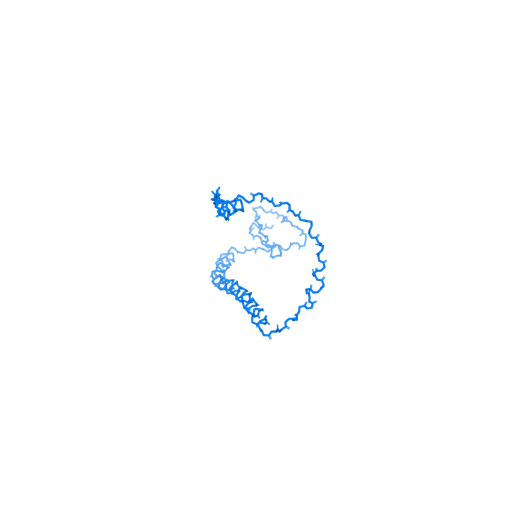A 1 84 ? 18.108 -3.071 -43.139 1.00 66.06 84 VAL A O 1
ATOM 636 N N . LEU A 1 85 ? 16.495 -3.351 -41.608 1.00 64.69 85 LEU A N 1
ATOM 637 C CA . LEU A 1 85 ? 15.738 -4.359 -42.361 1.00 64.69 85 LEU A CA 1
ATOM 638 C C . LEU A 1 85 ? 14.655 -3.790 -43.296 1.00 64.69 85 LEU A C 1
ATOM 640 O O . LEU A 1 85 ? 14.129 -4.534 -44.123 1.00 64.69 85 LEU A O 1
ATOM 644 N N . ARG A 1 86 ? 14.292 -2.503 -43.198 1.00 58.16 86 ARG A N 1
ATOM 645 C CA . ARG A 1 86 ? 13.310 -1.864 -44.091 1.00 58.16 86 ARG A CA 1
ATOM 646 C C . ARG A 1 86 ? 13.949 -0.730 -44.898 1.00 58.16 86 ARG A C 1
ATOM 648 O O . ARG A 1 86 ? 14.212 0.328 -44.331 1.00 58.16 86 ARG A O 1
ATOM 655 N N . PRO A 1 87 ? 14.110 -0.884 -46.225 1.00 63.22 87 PRO A N 1
ATOM 656 C CA . PRO A 1 87 ? 14.453 0.227 -47.102 1.00 63.22 87 PRO A CA 1
ATOM 657 C C . PRO A 1 87 ? 13.359 1.310 -47.030 1.00 63.22 87 PRO A C 1
ATOM 659 O O . PRO A 1 87 ? 12.229 1.089 -47.457 1.00 63.22 87 PRO A O 1
ATOM 662 N N . GLY A 1 88 ? 13.687 2.462 -46.440 1.00 67.12 88 GLY A N 1
ATOM 663 C CA . GLY A 1 88 ? 13.126 3.787 -46.747 1.00 67.12 88 GLY A CA 1
ATOM 664 C C . GLY A 1 88 ? 11.611 4.028 -46.679 1.00 67.12 88 GLY A C 1
ATOM 665 O O . GLY A 1 88 ? 11.136 4.928 -47.365 1.00 67.12 88 GLY A O 1
ATOM 666 N N . TRP A 1 89 ? 10.824 3.286 -45.894 1.00 63.19 89 TRP A N 1
ATOM 667 C CA . TRP A 1 89 ? 9.387 3.580 -45.759 1.00 63.19 89 TRP A CA 1
ATOM 668 C C . TRP A 1 89 ? 9.122 4.560 -44.600 1.00 63.19 89 TRP A C 1
ATOM 670 O O . TRP A 1 89 ? 8.871 4.141 -43.469 1.00 63.19 89 TRP A O 1
ATOM 680 N N . GLU A 1 90 ? 9.153 5.869 -44.886 1.00 68.56 90 GLU A N 1
ATOM 681 C CA . GLU A 1 90 ? 8.857 6.964 -43.934 1.00 68.56 90 GLU A CA 1
ATOM 682 C C . GLU A 1 90 ? 7.571 7.758 -44.287 1.00 68.56 90 GLU A C 1
ATOM 684 O O . GLU A 1 90 ? 7.602 8.980 -44.458 1.00 68.56 90 GLU A O 1
ATOM 689 N N . PRO A 1 91 ? 6.391 7.111 -44.368 1.00 65.00 91 PRO A N 1
ATOM 690 C CA . PRO A 1 91 ? 5.144 7.755 -44.792 1.00 65.00 91 PRO A CA 1
ATOM 691 C C . PRO A 1 91 ? 4.679 8.838 -43.808 1.00 65.00 91 PRO A C 1
ATOM 693 O O . PRO A 1 91 ? 4.017 9.792 -44.204 1.00 65.00 91 PRO A O 1
ATOM 696 N N . SER A 1 92 ? 5.045 8.727 -42.527 1.00 64.81 92 SER A N 1
ATOM 697 C CA . SER A 1 92 ? 4.676 9.697 -41.491 1.00 64.81 92 SER A CA 1
ATOM 698 C C . SER A 1 92 ? 5.590 10.927 -41.438 1.00 64.81 92 SER A C 1
ATOM 700 O O . SER A 1 92 ? 5.196 11.929 -40.849 1.00 64.81 92 SER A O 1
ATOM 702 N N . LEU A 1 93 ? 6.789 10.884 -42.039 1.00 63.69 93 LEU A N 1
ATOM 703 C CA . LEU A 1 93 ? 7.660 12.063 -42.153 1.00 63.69 93 LEU A CA 1
ATOM 704 C C . LEU A 1 93 ? 7.343 12.908 -43.389 1.00 63.69 93 LEU A C 1
ATOM 706 O O . LEU A 1 93 ? 7.615 14.103 -43.371 1.00 63.69 93 LEU A O 1
ATOM 710 N N . ALA A 1 94 ? 6.694 12.348 -44.414 1.00 63.81 94 ALA A N 1
ATOM 711 C CA . ALA A 1 94 ? 6.247 13.116 -45.581 1.00 63.81 94 ALA A CA 1
ATOM 712 C C . ALA A 1 94 ? 5.236 14.225 -45.223 1.00 63.81 94 ALA A C 1
ATOM 714 O O . ALA A 1 94 ? 5.187 15.260 -45.883 1.00 63.81 94 ALA A O 1
ATOM 715 N N . PHE A 1 95 ? 4.457 14.036 -44.152 1.00 63.12 95 PHE A N 1
ATOM 716 C CA . PHE A 1 95 ? 3.491 15.034 -43.679 1.00 63.12 95 PHE A CA 1
ATOM 717 C C . PHE A 1 95 ? 4.075 16.026 -42.666 1.00 63.12 95 PHE A C 1
ATOM 719 O O . PHE A 1 95 ? 3.538 17.121 -42.518 1.00 63.12 95 PHE A O 1
ATOM 726 N N . LEU A 1 96 ? 5.174 15.672 -41.990 1.00 63.72 96 LEU A N 1
ATOM 727 C CA . LEU A 1 96 ? 5.812 16.509 -40.966 1.00 63.72 96 LEU A CA 1
ATOM 728 C C . LEU A 1 96 ? 7.077 17.229 -41.463 1.00 63.72 96 LEU A C 1
ATOM 730 O O . LEU A 1 96 ? 7.537 18.157 -40.805 1.00 63.72 96 LEU A O 1
ATOM 734 N N . SER A 1 97 ? 7.619 16.865 -42.630 1.00 59.81 97 SER A N 1
ATOM 735 C CA . SER A 1 97 ? 8.765 17.554 -43.245 1.00 59.81 97 SER A CA 1
ATOM 736 C C . SER A 1 97 ? 8.405 18.901 -43.876 1.00 59.81 97 SER A C 1
ATOM 738 O O . SER A 1 97 ? 9.297 19.674 -44.218 1.00 59.81 97 SER A O 1
ATOM 740 N N . ARG A 1 98 ? 7.113 19.253 -43.971 1.00 59.00 98 ARG A N 1
ATOM 741 C CA . ARG A 1 98 ? 6.675 20.607 -44.342 1.00 59.00 98 ARG A CA 1
ATOM 742 C C . ARG A 1 98 ? 6.729 21.560 -43.137 1.00 59.00 98 ARG A C 1
ATOM 744 O O . 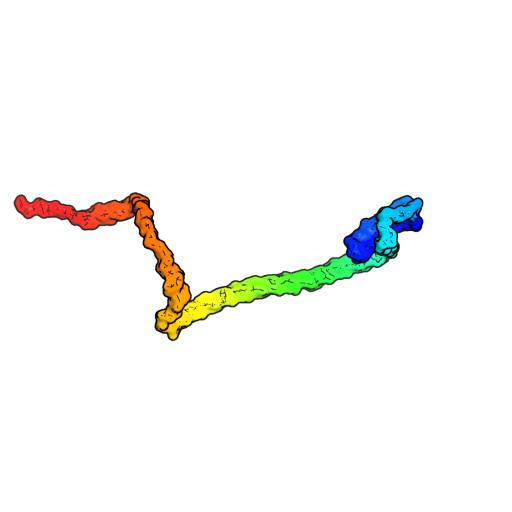ARG A 1 98 ? 5.760 22.254 -42.842 1.00 59.00 98 ARG A O 1
ATOM 751 N N . SER A 1 99 ? 7.870 21.612 -42.455 1.00 58.88 99 SER A N 1
ATOM 752 C CA . SER A 1 99 ? 8.177 22.682 -41.506 1.00 58.88 99 SER A CA 1
ATOM 753 C C . SER A 1 99 ? 9.049 23.729 -42.193 1.00 58.88 99 SER A C 1
ATOM 755 O O . SER A 1 99 ? 10.154 23.450 -42.640 1.00 58.88 99 SER A O 1
ATOM 757 N N . LYS A 1 100 ? 8.441 24.913 -42.319 1.00 54.41 100 LYS A N 1
ATOM 758 C CA . LYS A 1 100 ? 8.957 26.273 -42.549 1.00 54.41 100 LYS A CA 1
ATOM 759 C C . LYS A 1 100 ? 10.491 26.408 -42.724 1.00 54.41 100 LYS A C 1
ATOM 761 O O . LYS A 1 100 ? 11.221 25.992 -41.828 1.00 54.41 100 LYS A O 1
ATOM 766 N N . PRO A 1 101 ? 10.985 27.070 -43.793 1.00 43.62 101 PRO A N 1
ATOM 767 C CA . PRO A 1 101 ? 12.408 27.365 -43.920 1.00 43.62 101 PRO A CA 1
ATOM 768 C C . PRO A 1 101 ? 12.831 28.247 -42.744 1.00 43.62 101 PRO A C 1
ATOM 770 O O . PRO A 1 101 ? 12.257 29.317 -42.524 1.00 43.62 101 PRO A O 1
ATOM 773 N N . GLY A 1 102 ? 13.778 27.748 -41.951 1.00 41.28 102 GLY A N 1
ATOM 774 C CA . GLY A 1 102 ? 14.380 28.496 -40.861 1.00 41.28 102 GLY A CA 1
ATOM 775 C C . GLY A 1 102 ? 15.138 29.687 -41.430 1.00 41.28 102 GLY A C 1
ATOM 776 O O . GLY A 1 102 ? 16.029 29.522 -42.260 1.00 41.28 102 GLY A O 1
ATOM 777 N N . THR A 1 103 ? 14.750 30.885 -4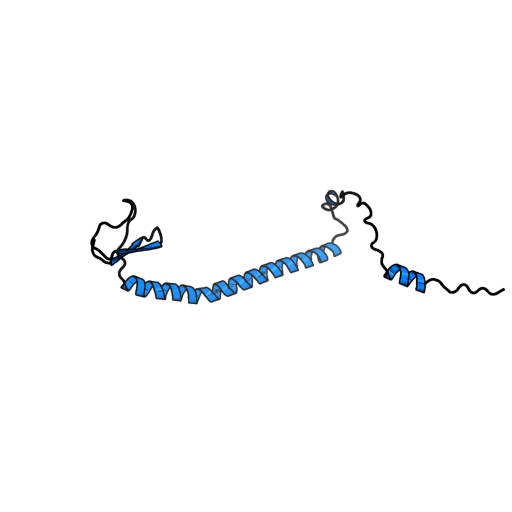1.005 1.00 43.75 103 THR A N 1
ATOM 778 C CA . THR A 1 103 ? 15.565 32.095 -41.118 1.00 43.75 103 THR A CA 1
ATOM 779 C C . THR A 1 103 ? 16.960 31.779 -40.564 1.00 43.75 103 THR A C 1
ATOM 781 O O . THR A 1 103 ? 17.023 31.249 -39.455 1.00 43.75 103 THR A O 1
ATOM 784 N N . PRO A 1 104 ? 18.056 32.048 -41.297 1.00 48.91 104 PRO A N 1
ATOM 785 C CA . PRO A 1 104 ? 19.397 31.788 -40.794 1.00 48.91 104 PRO A CA 1
ATOM 786 C C . PRO A 1 104 ? 19.627 32.647 -39.548 1.00 48.91 104 PRO A C 1
ATOM 788 O O . PRO A 1 104 ? 19.634 33.876 -39.613 1.00 48.91 104 PRO A O 1
ATOM 791 N N . GLU A 1 105 ? 19.728 31.978 -38.405 1.00 55.28 105 GLU A N 1
ATOM 792 C CA . GLU A 1 105 ? 20.097 32.575 -37.129 1.00 55.28 105 GLU A CA 1
ATOM 793 C C . GLU A 1 105 ? 21.592 32.941 -37.207 1.00 55.28 105 GLU A C 1
ATOM 795 O O . GLU A 1 105 ? 22.386 32.126 -37.686 1.00 55.28 105 GLU A O 1
ATOM 800 N N . PRO A 1 106 ? 21.983 34.179 -36.860 1.00 53.59 106 PRO A N 1
ATOM 801 C CA . PRO A 1 106 ? 23.322 34.683 -37.135 1.00 53.59 106 PRO A CA 1
ATOM 802 C C . PRO A 1 106 ? 24.360 33.920 -36.310 1.00 53.59 106 PRO A C 1
ATOM 804 O O . PRO A 1 106 ? 24.250 33.840 -35.086 1.00 53.59 106 PRO A O 1
ATOM 807 N N . GLU A 1 107 ? 25.361 33.381 -37.010 1.00 54.31 107 GLU A N 1
ATOM 808 C CA . GLU A 1 107 ? 26.538 32.710 -36.460 1.00 54.31 107 GLU A CA 1
ATOM 809 C C . GLU A 1 107 ? 27.113 33.519 -35.292 1.00 54.31 107 GLU A C 1
ATOM 811 O O . GLU A 1 107 ? 27.661 34.613 -35.465 1.00 54.31 107 GLU A O 1
ATOM 816 N N . ALA A 1 108 ? 26.986 32.970 -34.084 1.00 55.34 108 ALA A N 1
ATOM 817 C CA . ALA A 1 108 ? 27.805 33.395 -32.969 1.00 55.34 108 ALA A CA 1
ATOM 818 C C . ALA A 1 108 ? 29.263 33.217 -33.398 1.00 55.34 108 ALA A C 1
ATOM 820 O O . ALA A 1 108 ? 29.659 32.143 -33.835 1.00 55.34 108 ALA A O 1
ATOM 821 N N . THR A 1 109 ? 30.016 34.308 -33.328 1.00 61.22 109 THR A N 1
ATOM 822 C CA . THR A 1 109 ? 31.426 34.433 -33.688 1.00 61.22 109 THR A CA 1
ATOM 823 C C . THR A 1 109 ? 32.264 33.283 -33.116 1.00 61.22 109 THR A C 1
ATOM 825 O O . THR A 1 109 ? 32.794 33.379 -32.011 1.00 61.22 109 THR A O 1
ATOM 828 N N . ASP A 1 110 ? 32.389 32.193 -33.872 1.00 65.62 110 ASP A N 1
ATOM 829 C CA . ASP A 1 110 ? 33.201 31.045 -33.499 1.00 65.62 110 ASP A CA 1
ATOM 830 C C . ASP A 1 110 ? 34.673 31.424 -33.670 1.00 65.62 110 ASP A C 1
ATOM 832 O O . ASP A 1 110 ? 35.256 31.375 -34.756 1.00 65.62 110 ASP A O 1
ATOM 836 N N . GLU A 1 111 ? 35.290 31.816 -32.557 1.00 67.75 111 GLU A N 1
ATOM 837 C CA . GLU A 1 111 ? 36.732 32.050 -32.412 1.00 67.75 111 GLU A CA 1
ATOM 838 C C . GLU A 1 111 ? 37.560 30.872 -32.968 1.00 67.75 111 GLU A C 1
ATOM 840 O O . GLU A 1 111 ? 38.628 31.064 -33.547 1.00 67.75 111 GLU A O 1
ATOM 845 N N . TRP A 1 112 ? 37.003 29.656 -32.918 1.00 66.31 112 TRP A N 1
ATOM 846 C CA . TRP A 1 112 ? 37.584 28.450 -33.506 1.00 66.31 112 TRP A CA 1
ATOM 847 C C . TRP A 1 112 ? 37.721 28.516 -35.038 1.00 66.31 112 TRP A C 1
ATOM 849 O O . TRP A 1 112 ? 38.746 28.106 -35.585 1.00 66.31 112 TRP A O 1
ATOM 859 N N . ALA A 1 113 ? 36.739 29.084 -35.749 1.00 71.50 113 ALA A N 1
ATOM 860 C CA . ALA A 1 113 ? 36.785 29.214 -37.207 1.00 71.50 113 ALA A CA 1
ATOM 861 C C . ALA A 1 113 ? 37.859 30.220 -37.661 1.00 71.50 113 ALA A C 1
ATOM 863 O O . ALA A 1 113 ? 38.504 30.031 -38.699 1.00 71.50 113 ALA A O 1
ATOM 864 N N . LYS A 1 114 ? 38.102 31.264 -36.856 1.00 71.50 114 LYS A N 1
ATOM 865 C CA . LYS A 1 114 ? 39.195 32.222 -37.080 1.00 71.50 114 LYS A CA 1
ATOM 866 C C . LYS A 1 114 ? 40.561 31.573 -36.860 1.00 71.50 114 LYS A C 1
ATOM 868 O O . LYS A 1 114 ? 41.463 31.770 -37.674 1.00 71.50 114 LYS A O 1
ATOM 873 N N . ASP A 1 115 ? 40.696 30.761 -35.814 1.00 74.12 115 ASP A N 1
ATOM 874 C CA . ASP A 1 115 ? 41.942 30.053 -35.499 1.00 74.12 115 ASP A CA 1
ATOM 875 C C . ASP A 1 115 ? 42.326 29.024 -36.566 1.00 74.12 115 ASP A C 1
ATOM 877 O O . ASP A 1 115 ? 43.502 28.892 -36.918 1.00 74.12 115 ASP A O 1
ATOM 881 N N . VAL A 1 116 ? 41.341 28.323 -37.131 1.00 78.94 116 VAL A N 1
ATOM 882 C CA . VAL A 1 116 ? 41.579 27.385 -38.234 1.00 78.94 116 VAL A CA 1
ATOM 883 C C . VAL A 1 116 ? 42.002 28.133 -39.499 1.00 78.94 116 VAL A C 1
ATOM 885 O O . VAL A 1 116 ? 42.979 27.736 -40.130 1.00 78.94 116 VAL A O 1
ATOM 888 N N . ARG A 1 117 ? 41.352 29.257 -39.838 1.00 74.50 117 ARG A N 1
ATOM 889 C CA . ARG A 1 117 ? 41.764 30.092 -40.983 1.00 74.50 117 ARG A CA 1
ATOM 890 C C . ARG A 1 117 ? 43.184 30.629 -40.835 1.00 74.50 117 ARG A C 1
ATOM 892 O O . ARG A 1 117 ? 43.952 30.556 -41.784 1.00 74.50 117 ARG A O 1
ATOM 899 N N . LYS A 1 118 ? 43.561 31.084 -39.638 1.00 75.00 118 LYS A N 1
ATOM 900 C CA . LYS A 1 118 ? 44.918 31.575 -39.363 1.00 75.00 118 LYS A CA 1
ATOM 901 C C . LYS A 1 118 ? 45.989 30.488 -39.510 1.00 75.00 118 LYS A C 1
ATOM 903 O O . LYS A 1 118 ? 47.115 30.798 -39.877 1.00 75.00 118 LYS A O 1
ATOM 908 N N . LYS A 1 119 ? 45.662 29.226 -39.213 1.00 72.12 119 LYS A N 1
ATOM 909 C CA . LYS A 1 119 ? 46.585 28.091 -39.395 1.00 72.12 119 LYS A CA 1
ATOM 910 C C . LYS A 1 119 ? 46.668 27.591 -40.835 1.00 72.12 119 LYS A C 1
ATOM 912 O O . LYS A 1 119 ? 47.652 26.945 -41.177 1.00 72.12 119 LYS A O 1
ATOM 917 N N . LEU A 1 120 ? 45.630 27.827 -41.633 1.00 74.31 120 LEU A N 1
ATOM 918 C CA . LEU A 1 120 ? 45.547 27.343 -43.008 1.00 74.31 120 LEU A CA 1
ATOM 919 C C . LEU A 1 120 ? 46.093 28.328 -44.036 1.00 74.31 120 LEU A C 1
ATOM 921 O O . LEU A 1 120 ? 46.327 27.892 -45.157 1.00 74.31 120 LEU A O 1
ATOM 925 N N . ASP A 1 121 ? 46.312 29.596 -43.679 1.00 74.44 121 ASP A N 1
ATOM 926 C CA . ASP A 1 121 ? 47.009 30.538 -44.555 1.00 74.44 121 ASP A CA 1
ATOM 927 C C . ASP A 1 121 ? 48.498 30.152 -44.624 1.00 74.44 121 ASP A C 1
ATOM 929 O O . ASP A 1 121 ? 49.218 30.273 -43.624 1.00 74.44 121 ASP A O 1
ATOM 933 N N . PRO A 1 122 ? 48.991 29.640 -45.766 1.00 67.94 122 PRO A N 1
ATOM 934 C CA . PRO A 1 122 ? 50.407 29.371 -45.920 1.00 67.94 122 PRO A CA 1
ATOM 935 C C . PRO A 1 122 ? 51.155 30.708 -46.048 1.00 67.94 122 PRO A C 1
ATOM 937 O O . PRO A 1 122 ? 50.637 31.640 -46.668 1.00 67.94 122 PRO A O 1
ATOM 940 N N . PRO A 1 123 ? 52.376 30.837 -45.496 1.00 59.28 123 PRO A N 1
ATOM 941 C CA . PRO A 1 123 ? 53.165 32.048 -45.669 1.00 59.28 123 PRO A CA 1
ATOM 942 C C . PRO A 1 123 ? 53.401 32.279 -47.164 1.00 59.28 123 PRO A C 1
ATOM 944 O O . PRO A 1 123 ? 53.944 31.414 -47.854 1.00 59.28 123 PRO A O 1
ATOM 947 N N . HIS A 1 124 ? 52.958 33.437 -47.658 1.00 55.22 124 HIS A N 1
ATOM 948 C CA . HIS A 1 124 ? 53.257 33.912 -49.002 1.00 55.22 124 HIS A CA 1
ATOM 949 C C . HIS A 1 124 ? 54.780 34.010 -49.122 1.00 55.22 124 HIS A C 1
ATOM 951 O O . HIS A 1 124 ? 55.424 34.854 -48.500 1.00 55.22 124 HIS A O 1
ATOM 957 N N . HIS A 1 125 ? 55.364 33.041 -49.820 1.00 55.41 125 HIS A N 1
ATOM 958 C CA . HIS A 1 125 ? 56.789 32.987 -50.077 1.00 55.41 125 HIS A CA 1
ATOM 959 C C . HIS A 1 125 ? 57.060 33.913 -51.263 1.00 55.41 125 HIS A C 1
ATOM 961 O O . HIS A 1 125 ? 57.089 33.473 -52.411 1.00 55.41 125 HIS A O 1
ATOM 967 N N . ASP A 1 126 ? 57.231 35.200 -50.974 1.00 49.88 126 ASP A N 1
ATOM 968 C CA . ASP A 1 126 ? 57.698 36.188 -51.943 1.00 49.88 126 ASP A CA 1
ATOM 969 C C . ASP A 1 126 ? 59.178 35.928 -52.226 1.00 49.88 126 ASP A C 1
ATOM 971 O O . ASP A 1 126 ? 60.072 36.379 -51.513 1.00 49.88 126 ASP A O 1
ATOM 975 N N . GLY A 1 127 ? 59.429 35.103 -53.239 1.00 51.12 127 GLY A N 1
ATOM 976 C CA . GLY A 1 127 ? 60.737 34.912 -53.843 1.00 51.12 127 GLY A CA 1
ATOM 977 C C . GLY A 1 127 ? 60.683 35.284 -55.318 1.00 51.12 127 GLY A C 1
ATOM 978 O O . GLY A 1 127 ? 60.257 34.462 -56.126 1.00 51.12 127 GLY A O 1
ATOM 979 N N . ALA A 1 128 ? 61.127 36.498 -55.645 1.00 41.12 128 ALA A N 1
ATOM 980 C CA . ALA A 1 128 ? 61.711 36.889 -56.930 1.00 41.12 128 ALA A CA 1
ATOM 981 C C . ALA A 1 128 ? 62.443 38.228 -56.772 1.00 41.12 128 ALA A C 1
ATOM 983 O O . ALA A 1 128 ? 61.798 39.193 -56.307 1.00 41.12 128 ALA A O 1
#

Radius of gyration: 37.75 Å; Cα contacts (8 Å, |Δi|>4): 50; chains: 1; bounding box: 92×45×86 Å

pLDDT: mean 72.69, std 15.75, range [41.12, 97.69]

Solvent-accessible surface area (backbone atoms only — not comparable to full-atom values): 8085 Å² total; per-residue (Å²): 88,82,65,47,46,28,34,25,82,89,76,74,42,78,45,79,40,86,62,78,47,84,76,95,67,59,101,83,64,72,70,41,78,52,59,68,69,54,54,66,50,50,52,57,50,54,51,48,52,46,64,65,48,46,60,56,52,52,51,50,53,52,52,51,54,50,49,52,52,50,51,54,52,51,52,52,53,49,52,53,54,46,56,76,74,42,89,83,83,57,78,75,49,71,73,62,65,79,62,74,88,76,75,84,73,79,78,75,85,55,66,65,62,54,53,52,50,64,70,65,59,72,82,84,78,88,79,132

Foldseek 3Di:
DDFAWWAQPVVRDIDGDPDPDDDPDDPPTDIDGDDVVVVVVVVVVVVVVCVVCVVVVVVVVVVVVVVVVVVVVVVVVVVVVCVVVDPDDDPVVVVVVPDDDDDDDDDDPDPVVVVVVVVPDDPPPPDD

Sequence (128 aa):
MEPGLYFNARELSFKSVDEEGPLPGSPVEVYRRVPILVLLIVGPLLGLVYAVFLPFIGFAAVAGLLGVKAVHLARGAAREAVRVLRPGWEPSLAFLSRSKPGTPEPEATDEWAKDVRKKLDPPHHDGA

Mean predicted aligned error: 18.91 Å

Secondary structure (DSSP, 8-state):
--SEEEEETTTTEEEEE-SSS--SS-TT--PEEPPHHHHHHHHHHHHHHHHHHHHHHHHHHHHHHHHHHHHHHHHHHHHHHHHHHS-S--TTTTTTS---PPP-------HHHHHHHHHHS-------